Protein AF-A0A9P7EW09-F1 (afdb_monomer_lite)

Radius of gyration: 17.31 Å; chains: 1; bounding box: 44×36×55 Å

Sequence (158 aa):
MSVFEPKTILTLLKNSTAVSPLEKNTFEKNWRVSVEKRVSTWNEARSHINNSCPQFQLQWESEIVEYVQFLWEKTRRRSKKGETNKLGVNVPLLGPRFMPPSYLHIQKRSGGGAVDLTIQYLKPLNIVHPFYHPQLARCPRCGSDKDMTWEGWTSKGP

Organism: NCBI:txid1912936

Secondary structure (DSSP, 8-state):
-EE--HHHHHHHHHHSTTS-TTTHHHHHHHHHHHHHHHHHHHHHHHTTS-----HHHHHHHHHHHHHHHHHHHHHS--STT-PPPPPPTTS----SEEEPPPHHHHHHHTTTPPP-GGGGGPPPEE---TTT-GGGGS-TTT---SS-----S-TT--

Foldseek 3Di:
DAEDDLVVQQVLCLPFPLADPVCSVCSVVVLVVQLVVLLVLLCVVCVPPPDPQDSVQSSSLSSVQSLVVSVCVQQPDPDPPDHGHDGTPSNDDDDQKYDYDDPVNCCVPVVPDDDDCVSVPHDIDGDDDCVVVVVLQADPPPRDNPPDDDPGDDSNGD

pLDDT: mean 83.74, std 11.53, range [54.16, 96.75]

Structure (mmCIF, N/CA/C/O backbone):
data_AF-A0A9P7EW09-F1
#
_entry.id   AF-A0A9P7EW09-F1
#
loop_
_atom_site.group_PDB
_atom_site.id
_atom_site.type_symbol
_atom_site.label_atom_id
_atom_site.label_alt_id
_atom_site.label_comp_id
_atom_site.label_asym_id
_atom_site.label_entity_id
_atom_site.label_seq_id
_atom_site.pdbx_PDB_ins_code
_atom_site.Cartn_x
_atom_site.Cartn_y
_atom_site.Cartn_z
_atom_site.occupancy
_atom_site.B_iso_or_equiv
_atom_site.auth_seq_id
_atom_site.auth_comp_id
_atom_site.auth_asym_id
_atom_site.auth_atom_id
_atom_site.pdbx_PDB_model_num
ATOM 1 N N . MET A 1 1 ? -6.123 -13.286 -3.900 1.00 77.56 1 MET A N 1
ATOM 2 C CA . MET A 1 1 ? -4.993 -12.626 -4.592 1.00 77.56 1 MET A CA 1
ATOM 3 C C . MET A 1 1 ? -5.530 -11.360 -5.221 1.00 77.56 1 MET A C 1
ATOM 5 O O . MET A 1 1 ? -6.610 -11.422 -5.795 1.00 77.56 1 MET A O 1
ATOM 9 N N . SER A 1 2 ? -4.826 -10.241 -5.088 1.00 90.69 2 SER A N 1
ATOM 10 C CA . SER A 1 2 ? -5.309 -8.927 -5.520 1.00 90.69 2 SER A CA 1
ATOM 11 C C . SER A 1 2 ? -4.325 -8.295 -6.490 1.00 90.69 2 SER A C 1
ATOM 13 O O . SER A 1 2 ? -3.146 -8.185 -6.168 1.00 90.69 2 SER A O 1
ATOM 15 N N . VAL A 1 3 ? -4.793 -7.874 -7.663 1.00 93.00 3 VAL A N 1
ATOM 16 C CA . VAL A 1 3 ? -3.951 -7.135 -8.610 1.00 93.00 3 VAL A CA 1
ATOM 17 C C . VAL A 1 3 ? -3.697 -5.734 -8.059 1.00 93.00 3 VAL A C 1
ATOM 19 O O . VAL A 1 3 ? -4.641 -5.048 -7.665 1.00 93.00 3 VAL A O 1
ATOM 22 N N . PHE A 1 4 ? -2.431 -5.323 -8.010 1.00 93.50 4 PHE A N 1
ATOM 23 C CA . PHE A 1 4 ? -2.026 -4.017 -7.499 1.00 93.50 4 PHE A CA 1
ATOM 24 C C . PHE A 1 4 ? -1.431 -3.157 -8.610 1.00 93.50 4 PHE A C 1
ATOM 26 O O . PHE A 1 4 ? -0.311 -3.386 -9.067 1.00 93.50 4 PHE A O 1
ATOM 33 N N . GLU A 1 5 ? -2.198 -2.151 -9.022 1.00 91.50 5 GLU A N 1
ATOM 34 C CA . GLU A 1 5 ? -1.798 -1.127 -9.985 1.00 91.50 5 GLU A CA 1
ATOM 35 C C . GLU A 1 5 ? -1.531 0.190 -9.233 1.00 91.50 5 GLU A C 1
ATOM 37 O O . GLU A 1 5 ? -2.495 0.896 -8.923 1.00 91.50 5 GLU A O 1
ATOM 42 N N . PRO A 1 6 ? -0.266 0.561 -8.945 1.00 92.00 6 PRO A N 1
ATOM 43 C CA . PRO A 1 6 ? 0.043 1.675 -8.043 1.00 92.00 6 PRO A CA 1
ATOM 44 C C . PRO A 1 6 ? -0.677 2.981 -8.397 1.00 92.00 6 PRO A C 1
ATOM 46 O O . PRO A 1 6 ? -1.307 3.594 -7.540 1.00 92.00 6 PRO A O 1
ATOM 49 N N . LYS A 1 7 ? -0.684 3.364 -9.682 1.00 90.31 7 LYS A N 1
ATOM 50 C CA . LYS A 1 7 ? -1.341 4.594 -10.159 1.00 90.31 7 LYS A CA 1
ATOM 51 C C . LYS A 1 7 ? -2.853 4.571 -9.918 1.00 90.31 7 LYS A C 1
ATOM 53 O O . LYS A 1 7 ? -3.396 5.514 -9.350 1.00 90.31 7 LYS A O 1
ATOM 58 N N . THR A 1 8 ? -3.516 3.482 -10.310 1.00 91.06 8 THR A N 1
ATOM 59 C CA . THR A 1 8 ? -4.964 3.297 -10.135 1.00 91.06 8 THR A CA 1
ATOM 60 C C . THR A 1 8 ? -5.336 3.347 -8.655 1.00 91.06 8 THR A C 1
ATOM 62 O O . THR A 1 8 ? -6.263 4.060 -8.274 1.00 91.06 8 THR A O 1
ATOM 65 N N . ILE A 1 9 ? -4.591 2.631 -7.806 1.00 93.75 9 ILE A N 1
ATOM 66 C CA . ILE A 1 9 ? -4.850 2.598 -6.364 1.00 93.75 9 ILE A CA 1
ATOM 67 C C . ILE A 1 9 ? -4.617 3.968 -5.736 1.00 93.75 9 ILE A C 1
ATOM 69 O O . ILE A 1 9 ? -5.492 4.444 -5.019 1.00 93.75 9 ILE A O 1
ATOM 73 N N . LEU A 1 10 ? -3.517 4.649 -6.055 1.00 93.94 10 LEU A N 1
ATOM 74 C CA . LEU A 1 10 ? -3.236 5.989 -5.540 1.00 93.94 10 LEU A CA 1
ATOM 75 C C . LEU A 1 10 ? -4.358 6.982 -5.884 1.00 93.94 10 LEU A C 1
ATOM 77 O O . LEU A 1 10 ? -4.815 7.724 -5.012 1.00 93.94 10 LEU A O 1
ATOM 81 N N . THR A 1 11 ? -4.859 6.955 -7.125 1.00 92.38 11 THR A N 1
ATOM 82 C CA . THR A 1 11 ? -5.997 7.787 -7.547 1.00 92.38 11 THR A CA 1
ATOM 83 C C . THR A 1 11 ? -7.274 7.453 -6.773 1.00 92.38 11 THR A C 1
ATOM 85 O O . THR A 1 11 ? -7.983 8.366 -6.345 1.00 92.38 11 THR A O 1
ATOM 88 N N . LEU A 1 12 ? -7.568 6.167 -6.552 1.00 93.12 12 LEU A N 1
ATOM 89 C CA . LEU A 1 12 ? -8.723 5.750 -5.750 1.00 93.12 12 LEU A CA 1
ATOM 90 C C . LEU A 1 12 ? -8.600 6.229 -4.299 1.00 93.12 12 LEU A C 1
ATOM 92 O O . LEU A 1 12 ? -9.548 6.796 -3.762 1.00 93.12 12 LEU A O 1
ATOM 96 N N . LEU A 1 13 ? -7.428 6.068 -3.678 1.00 94.00 13 LEU A N 1
ATOM 97 C CA . LEU A 1 13 ? -7.188 6.494 -2.298 1.00 94.00 13 LEU A CA 1
ATOM 98 C C . LEU A 1 13 ? -7.326 8.006 -2.135 1.00 94.00 13 LEU A C 1
ATOM 100 O O . LEU A 1 13 ? -8.063 8.449 -1.254 1.00 94.00 13 LEU A O 1
ATOM 104 N N . LYS A 1 14 ? -6.689 8.793 -3.010 1.00 92.75 14 LYS A N 1
ATOM 105 C CA . LYS A 1 14 ? -6.775 10.262 -2.997 1.00 92.75 14 LYS A CA 1
ATOM 106 C C . LYS A 1 14 ? -8.217 10.758 -3.081 1.00 92.75 14 LYS A C 1
ATOM 108 O O . LYS A 1 14 ? -8.568 11.758 -2.458 1.00 92.75 14 LYS A O 1
ATOM 113 N N . ASN A 1 15 ? -9.054 10.070 -3.853 1.00 90.94 15 ASN A N 1
ATOM 114 C CA . ASN A 1 15 ? -10.454 10.440 -4.049 1.00 90.94 15 ASN A CA 1
ATOM 115 C C . ASN A 1 15 ? -11.413 9.796 -3.040 1.00 90.94 15 ASN A C 1
ATOM 117 O O . ASN A 1 15 ? -12.589 10.159 -3.006 1.00 90.94 15 ASN A O 1
ATOM 121 N N . SER A 1 16 ? -10.928 8.881 -2.204 1.00 90.12 16 SER A N 1
ATOM 122 C CA . SER A 1 16 ? -11.729 8.217 -1.181 1.00 90.12 16 SER A CA 1
ATOM 123 C C . SER A 1 16 ? -12.102 9.153 -0.027 1.00 90.12 16 SER A C 1
ATOM 125 O O . SER A 1 16 ? -11.518 10.220 0.165 1.00 90.12 16 SER A O 1
ATOM 127 N N . THR A 1 17 ? -13.045 8.711 0.806 1.00 85.88 17 THR A N 1
ATOM 128 C CA . THR A 1 17 ? -13.418 9.406 2.048 1.00 85.88 17 THR A CA 1
ATOM 129 C C . THR A 1 17 ? -12.352 9.305 3.142 1.00 85.88 17 THR A C 1
ATOM 131 O O . THR A 1 17 ? -12.460 9.983 4.160 1.00 85.88 17 THR A O 1
ATOM 134 N N . ALA A 1 18 ? -11.322 8.472 2.959 1.00 86.38 18 ALA A N 1
ATOM 135 C CA . ALA A 1 18 ? -10.253 8.306 3.936 1.00 86.38 18 ALA A CA 1
ATOM 136 C C . ALA A 1 18 ? -9.204 9.430 3.879 1.00 86.38 18 ALA A C 1
ATOM 138 O O . ALA A 1 18 ? -8.442 9.579 4.836 1.00 86.38 18 ALA A O 1
ATOM 139 N N . VAL A 1 19 ? -9.164 10.220 2.801 1.00 87.19 19 VAL A N 1
ATOM 140 C CA . VAL A 1 19 ? -8.265 11.374 2.643 1.00 87.19 19 VAL A CA 1
ATOM 141 C C . VAL A 1 19 ? -9.087 12.657 2.732 1.00 87.19 19 VAL A C 1
ATOM 143 O O . VAL A 1 19 ? -10.040 12.848 1.972 1.00 87.19 19 VAL A O 1
ATOM 146 N N . SER A 1 20 ? -8.736 13.541 3.668 1.00 86.44 20 SER A N 1
ATOM 147 C CA . SER A 1 20 ? -9.462 14.803 3.834 1.00 86.44 20 SER A CA 1
ATOM 148 C C . SER A 1 20 ? -9.210 15.749 2.649 1.00 86.44 20 SER A C 1
ATOM 150 O O . SER A 1 20 ? -8.140 15.690 2.040 1.00 86.44 20 SER A O 1
ATOM 152 N N . PRO A 1 21 ? -10.145 16.659 2.310 1.00 85.75 21 PRO A N 1
ATOM 153 C CA . PRO A 1 21 ? -9.962 17.599 1.199 1.00 85.75 21 PRO A CA 1
ATOM 154 C C . PRO A 1 21 ? -8.673 18.429 1.287 1.00 85.75 21 PRO A C 1
ATOM 156 O O . PRO A 1 21 ? -8.045 18.681 0.263 1.00 85.75 21 PRO A O 1
ATOM 159 N N . LEU A 1 22 ? -8.255 18.798 2.503 1.00 86.06 22 LEU A N 1
ATOM 160 C CA . LEU A 1 22 ? -7.029 19.560 2.757 1.00 86.06 22 LEU A CA 1
ATOM 161 C C . LEU A 1 22 ? -5.761 18.742 2.461 1.00 86.06 22 LEU A C 1
ATOM 163 O O . LEU A 1 22 ? -4.774 19.284 1.969 1.00 86.06 22 LEU A O 1
ATOM 167 N N . GLU A 1 23 ? -5.794 17.433 2.714 1.00 88.19 23 GLU A N 1
ATOM 168 C CA . GLU A 1 23 ? -4.661 16.530 2.483 1.00 88.19 23 GLU A CA 1
ATOM 169 C C . GLU A 1 23 ? -4.518 16.125 1.012 1.00 88.19 23 GLU A C 1
ATOM 171 O O . GLU A 1 23 ? -3.420 15.771 0.588 1.00 88.19 23 GLU A O 1
ATOM 176 N N . LYS A 1 24 ? -5.581 16.192 0.196 1.00 87.88 24 LYS A N 1
ATOM 177 C CA . LYS A 1 24 ? -5.552 15.717 -1.205 1.00 87.88 24 LYS A CA 1
ATOM 178 C C . LYS A 1 24 ? -4.443 16.354 -2.043 1.00 87.88 24 LYS A C 1
ATOM 180 O O . LYS A 1 24 ? -3.882 15.683 -2.909 1.00 87.88 24 LYS A O 1
ATOM 185 N N . ASN A 1 25 ? -4.118 17.618 -1.779 1.00 85.69 25 ASN A N 1
ATOM 186 C CA . ASN A 1 25 ? -3.108 18.368 -2.529 1.00 85.69 25 ASN A CA 1
ATOM 187 C C . ASN A 1 25 ? -1.676 17.911 -2.221 1.00 85.69 25 ASN A C 1
ATOM 189 O O . ASN A 1 25 ? -0.802 18.011 -3.078 1.00 85.69 25 ASN A O 1
ATOM 193 N N . THR A 1 26 ? -1.430 17.398 -1.015 1.00 92.56 26 THR A N 1
ATOM 194 C CA . THR A 1 26 ? -0.106 16.933 -0.575 1.00 92.56 26 THR A CA 1
ATOM 195 C C . THR A 1 26 ? 0.001 15.412 -0.528 1.00 92.56 26 THR A C 1
ATOM 197 O O . THR A 1 26 ? 1.111 14.891 -0.468 1.00 92.56 26 THR A O 1
ATOM 200 N N . PHE A 1 27 ? -1.121 14.693 -0.621 1.00 93.00 27 PHE A N 1
ATOM 201 C CA . PHE A 1 27 ? -1.196 13.240 -0.482 1.00 93.00 27 PHE A CA 1
ATOM 202 C C . PHE A 1 27 ? -0.260 12.498 -1.439 1.00 93.00 27 PHE A C 1
ATOM 204 O O . PHE A 1 27 ? 0.584 11.732 -0.989 1.00 93.00 27 PHE A O 1
ATOM 211 N N . GLU A 1 28 ? -0.344 12.765 -2.745 1.00 93.56 28 GLU A N 1
ATOM 212 C CA . GLU A 1 28 ? 0.510 12.095 -3.740 1.00 93.56 28 GLU A CA 1
ATOM 213 C C . GLU A 1 28 ? 1.993 12.428 -3.553 1.00 93.56 28 GLU A C 1
ATOM 215 O O . GLU A 1 28 ? 2.852 11.572 -3.759 1.00 93.56 28 GLU A O 1
ATOM 220 N N . LYS A 1 29 ? 2.300 13.664 -3.141 1.00 94.25 29 LYS A N 1
ATOM 221 C CA . LYS A 1 29 ? 3.674 14.090 -2.867 1.00 94.25 29 LYS A CA 1
ATOM 222 C C . LYS A 1 29 ? 4.236 13.335 -1.665 1.00 94.25 29 LYS A C 1
ATOM 224 O O . LYS A 1 29 ? 5.326 12.785 -1.759 1.00 94.25 29 LYS A O 1
ATOM 229 N N . ASN A 1 30 ? 3.487 13.284 -0.566 1.00 95.12 30 ASN A N 1
ATOM 230 C CA . ASN A 1 30 ? 3.895 12.580 0.647 1.00 95.12 30 ASN A CA 1
ATOM 231 C C . ASN A 1 30 ? 4.045 11.081 0.386 1.00 95.12 30 ASN A C 1
ATOM 233 O O . ASN A 1 30 ? 5.048 10.496 0.775 1.00 95.12 30 ASN A O 1
ATOM 237 N N . TRP A 1 31 ? 3.095 10.492 -0.344 1.00 96.25 31 TRP A N 1
ATOM 238 C CA . TRP A 1 31 ? 3.155 9.100 -0.771 1.00 96.25 31 TRP A CA 1
ATOM 239 C C . TRP A 1 31 ? 4.435 8.807 -1.556 1.00 96.25 31 TRP A C 1
ATOM 241 O O . TRP A 1 31 ? 5.181 7.893 -1.211 1.00 96.25 31 TRP A O 1
ATOM 251 N N . ARG A 1 32 ? 4.732 9.618 -2.581 1.00 95.44 32 ARG A N 1
ATOM 252 C CA . ARG A 1 32 ? 5.946 9.460 -3.390 1.00 95.44 32 ARG A CA 1
ATOM 253 C C . ARG A 1 32 ? 7.207 9.559 -2.534 1.00 95.44 32 ARG A C 1
ATOM 255 O O . ARG A 1 32 ? 8.068 8.698 -2.652 1.00 95.44 32 ARG A O 1
ATOM 262 N N . VAL A 1 33 ? 7.285 10.549 -1.643 1.00 96.69 33 VAL A N 1
ATOM 263 C CA . VAL A 1 33 ? 8.425 10.718 -0.726 1.00 96.69 33 VAL A CA 1
ATOM 264 C C . VAL A 1 33 ? 8.597 9.495 0.181 1.00 96.69 33 VAL A C 1
ATOM 266 O O . VAL A 1 33 ? 9.720 9.025 0.357 1.00 96.69 33 VAL A O 1
ATOM 269 N N . SER A 1 34 ? 7.510 8.946 0.733 1.00 95.31 34 SER A N 1
ATOM 270 C CA . SER A 1 34 ? 7.561 7.725 1.549 1.00 95.31 34 SER A CA 1
ATOM 271 C C . SER A 1 34 ? 8.084 6.526 0.758 1.00 95.31 34 SER A C 1
ATOM 273 O O . SER A 1 34 ? 8.934 5.782 1.253 1.00 95.31 34 SER A O 1
ATOM 275 N N . VAL A 1 35 ? 7.593 6.342 -0.471 1.00 95.69 35 VAL A N 1
ATOM 276 C CA . VAL A 1 35 ? 8.005 5.244 -1.351 1.00 95.69 35 VAL A CA 1
ATOM 277 C C . VAL A 1 35 ? 9.472 5.391 -1.754 1.00 95.69 35 VAL A C 1
ATOM 279 O O . VAL A 1 35 ? 10.240 4.450 -1.574 1.00 95.69 35 VAL A O 1
ATOM 282 N N . GLU A 1 36 ? 9.892 6.568 -2.219 1.00 95.19 36 GLU A N 1
ATOM 283 C CA . GLU A 1 36 ? 11.282 6.849 -2.605 1.00 95.19 36 GLU A CA 1
ATOM 284 C C . GLU A 1 36 ? 12.245 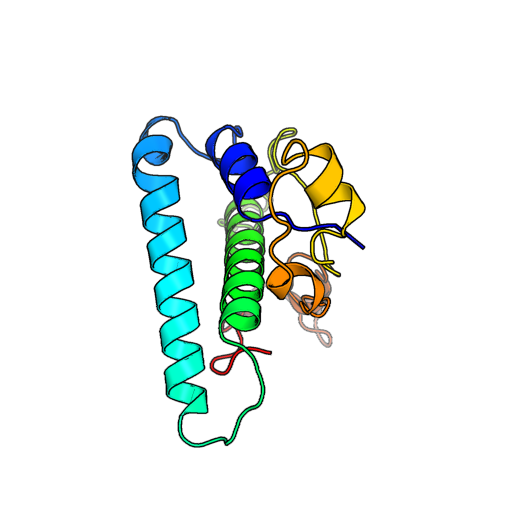6.624 -1.438 1.00 95.19 36 GLU A C 1
ATOM 286 O O . GLU A 1 36 ? 13.259 5.945 -1.598 1.00 95.19 36 GLU A O 1
ATOM 291 N N . LYS A 1 37 ? 11.895 7.110 -0.240 1.00 94.75 37 LYS A N 1
ATOM 292 C CA . LYS A 1 37 ? 12.686 6.889 0.976 1.00 94.75 37 LYS A CA 1
ATOM 293 C C . LYS A 1 37 ? 12.819 5.404 1.314 1.00 94.75 37 LYS A C 1
ATOM 295 O O . LYS A 1 37 ? 13.875 4.957 1.762 1.00 94.75 37 LYS A O 1
ATOM 300 N N . ARG A 1 38 ? 11.750 4.624 1.145 1.00 94.25 38 ARG A N 1
ATOM 301 C CA . ARG A 1 38 ? 11.774 3.180 1.417 1.00 94.25 38 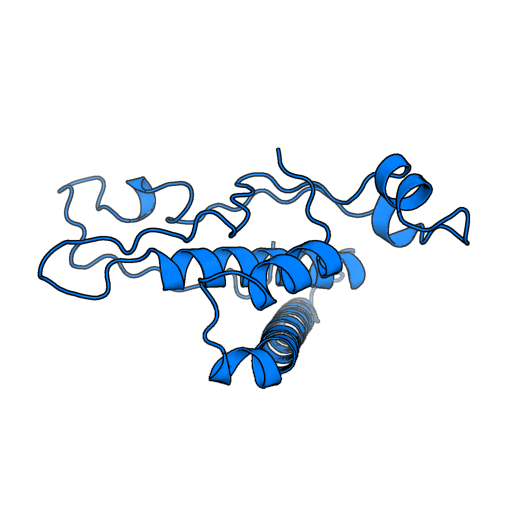ARG A CA 1
ATOM 302 C C . ARG A 1 38 ? 12.674 2.454 0.425 1.00 94.25 38 ARG A C 1
ATOM 304 O O . ARG A 1 38 ? 13.521 1.668 0.841 1.00 94.25 38 ARG A O 1
ATOM 311 N N . VAL A 1 39 ? 12.546 2.783 -0.855 1.00 92.81 39 VAL A N 1
ATOM 312 C CA . VAL A 1 39 ? 13.384 2.235 -1.922 1.00 92.81 39 VAL A CA 1
ATOM 313 C C . VAL A 1 39 ? 14.857 2.580 -1.704 1.00 92.81 39 VAL A C 1
ATOM 315 O O . VAL A 1 39 ? 15.698 1.689 -1.800 1.00 92.81 39 VAL A O 1
ATOM 318 N N . SER A 1 40 ? 15.184 3.830 -1.356 1.00 91.56 40 SER A N 1
ATOM 319 C CA . SER A 1 40 ? 16.570 4.231 -1.078 1.00 91.56 40 SER A CA 1
ATOM 320 C C . SER A 1 40 ? 17.142 3.472 0.119 1.00 91.56 40 SER A C 1
ATOM 322 O O . SER A 1 40 ? 18.216 2.890 0.011 1.00 91.56 40 SER A O 1
ATOM 324 N N . THR A 1 41 ? 16.379 3.371 1.212 1.00 91.19 41 THR A N 1
ATOM 325 C CA . THR A 1 41 ? 16.780 2.628 2.418 1.00 91.19 41 THR A CA 1
ATOM 326 C C . THR A 1 41 ? 17.054 1.155 2.100 1.00 91.19 41 THR A C 1
ATOM 328 O O . THR A 1 41 ? 18.055 0.592 2.541 1.00 91.19 41 THR A O 1
ATOM 331 N N . TRP A 1 42 ? 16.186 0.512 1.313 1.00 91.62 42 TRP A N 1
ATOM 332 C CA . TRP A 1 42 ? 16.366 -0.887 0.922 1.00 91.62 42 TRP A CA 1
ATOM 333 C C . TRP A 1 42 ? 17.560 -1.085 -0.010 1.00 91.62 42 TRP A C 1
ATOM 335 O O . TRP A 1 42 ? 18.282 -2.069 0.141 1.00 91.62 42 TRP A O 1
ATOM 345 N N . ASN A 1 43 ? 17.801 -0.152 -0.930 1.00 88.38 43 ASN A N 1
ATOM 346 C CA . ASN A 1 43 ? 18.975 -0.179 -1.798 1.00 88.38 43 ASN A CA 1
ATOM 347 C C . ASN A 1 43 ? 20.274 -0.021 -1.006 1.00 88.38 43 ASN A C 1
ATOM 349 O O . ASN A 1 43 ? 21.191 -0.822 -1.173 1.00 88.38 43 ASN A O 1
ATOM 353 N N . GLU A 1 44 ? 20.341 0.956 -0.102 1.00 87.69 44 GLU A N 1
ATOM 354 C CA . GLU A 1 44 ? 21.497 1.174 0.773 1.00 87.69 44 GLU A CA 1
ATOM 355 C C . GLU A 1 44 ? 21.787 -0.069 1.621 1.00 87.69 44 GLU A C 1
ATOM 357 O O . GLU A 1 44 ? 22.916 -0.562 1.642 1.00 87.69 44 GLU A O 1
ATOM 362 N N . ALA A 1 45 ? 20.755 -0.652 2.235 1.00 85.56 45 ALA A N 1
ATOM 363 C CA . ALA A 1 45 ? 20.883 -1.863 3.043 1.00 85.56 45 ALA A CA 1
ATOM 364 C C . ALA A 1 45 ? 21.314 -3.106 2.237 1.00 85.56 45 ALA A C 1
ATOM 366 O O . ALA A 1 45 ? 21.804 -4.081 2.815 1.00 85.56 45 ALA A O 1
ATOM 367 N N . ARG A 1 46 ? 21.124 -3.089 0.911 1.00 81.69 46 ARG A N 1
ATOM 368 C CA . ARG A 1 46 ? 21.510 -4.160 -0.021 1.00 81.69 46 ARG A CA 1
ATOM 369 C C . ARG A 1 46 ? 22.806 -3.875 -0.775 1.00 81.69 46 ARG A C 1
ATOM 371 O O . ARG A 1 46 ? 23.250 -4.764 -1.487 1.00 81.69 46 ARG A O 1
ATOM 378 N N . SER A 1 47 ? 23.430 -2.713 -0.597 1.00 78.19 47 SER A N 1
ATOM 379 C CA . SER A 1 47 ? 24.626 -2.285 -1.345 1.00 78.19 47 SER A CA 1
ATOM 380 C C . SER A 1 47 ? 25.799 -3.276 -1.294 1.00 78.19 47 SER A C 1
ATOM 382 O O . SER A 1 47 ? 26.567 -3.374 -2.245 1.00 78.19 47 SER A O 1
ATOM 384 N N . HIS A 1 48 ? 25.915 -4.047 -0.209 1.00 72.25 48 HIS A N 1
ATOM 385 C CA . HIS A 1 48 ? 26.957 -5.064 -0.020 1.00 72.25 48 HIS A CA 1
ATOM 386 C C . HIS A 1 48 ? 26.572 -6.464 -0.516 1.00 72.25 48 HIS A C 1
ATOM 388 O O . HIS A 1 48 ? 27.410 -7.362 -0.559 1.00 72.25 48 HIS A O 1
ATOM 394 N N . ILE A 1 49 ? 25.301 -6.676 -0.850 1.00 68.38 49 ILE A N 1
ATOM 395 C CA . ILE A 1 49 ? 24.793 -7.946 -1.355 1.00 68.38 49 ILE A CA 1
ATOM 396 C C . ILE A 1 49 ? 24.768 -7.816 -2.872 1.00 68.38 49 ILE A C 1
ATOM 398 O O . ILE A 1 49 ? 24.173 -6.883 -3.403 1.00 68.38 49 ILE A O 1
ATOM 402 N N . ASN A 1 50 ? 25.385 -8.761 -3.579 1.00 59.59 50 ASN A N 1
ATOM 403 C CA . ASN A 1 50 ? 25.296 -8.852 -5.035 1.00 59.59 50 ASN A CA 1
ATOM 404 C C . ASN A 1 50 ? 23.870 -9.305 -5.406 1.00 59.59 50 ASN A C 1
ATOM 406 O O . ASN A 1 50 ? 23.613 -10.482 -5.652 1.00 59.59 50 ASN A O 1
ATOM 410 N N . ASN A 1 51 ? 22.901 -8.402 -5.248 1.00 58.91 51 ASN A N 1
ATOM 411 C CA . ASN A 1 51 ? 21.496 -8.749 -5.131 1.00 58.91 51 ASN A CA 1
ATOM 412 C C . ASN A 1 51 ? 20.797 -8.547 -6.474 1.00 58.91 51 ASN A C 1
ATOM 414 O O . ASN A 1 51 ? 20.740 -7.445 -7.009 1.00 58.91 51 ASN A O 1
ATOM 418 N N . SER A 1 52 ? 20.215 -9.622 -6.997 1.00 60.84 52 SER A N 1
ATOM 419 C CA . SER A 1 52 ? 19.529 -9.673 -8.291 1.00 60.84 52 SER A CA 1
ATOM 420 C C . SER A 1 52 ? 18.122 -9.061 -8.277 1.00 60.84 52 SER A C 1
ATOM 422 O O . SER A 1 52 ? 17.340 -9.337 -9.185 1.00 60.84 52 SER A O 1
ATOM 424 N N . CYS A 1 53 ? 17.737 -8.327 -7.224 1.00 69.88 53 CYS A N 1
ATOM 425 C CA . CYS A 1 53 ? 16.399 -7.745 -7.127 1.00 69.88 53 CYS A CA 1
ATOM 426 C C . CYS A 1 53 ? 16.341 -6.469 -7.975 1.00 69.88 53 CYS A C 1
ATOM 428 O O . CYS A 1 53 ? 17.044 -5.509 -7.656 1.00 69.88 53 CYS A O 1
ATOM 430 N N . PRO A 1 54 ? 15.537 -6.427 -9.049 1.00 82.25 54 PRO A N 1
ATOM 431 C CA . PRO A 1 54 ? 15.508 -5.257 -9.908 1.00 82.25 54 PRO A CA 1
ATOM 432 C C . PRO A 1 54 ? 14.873 -4.051 -9.207 1.0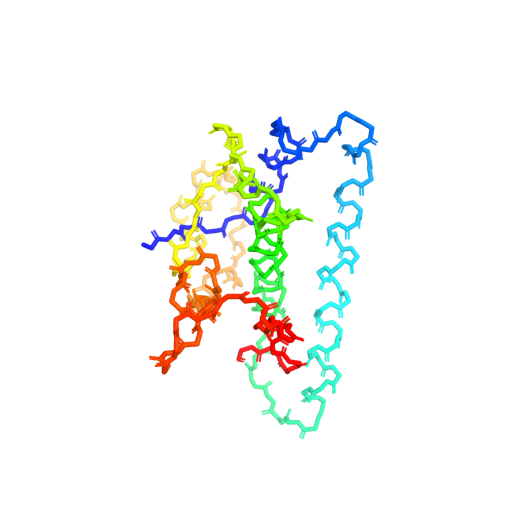0 82.25 54 PRO A C 1
ATOM 434 O O . PRO A 1 54 ? 13.898 -4.193 -8.471 1.00 82.25 54 PRO A O 1
ATOM 437 N N . GLN A 1 55 ? 15.358 -2.847 -9.513 1.00 85.50 55 GLN A N 1
ATOM 438 C CA . GLN A 1 55 ? 14.855 -1.586 -8.948 1.00 85.50 55 GLN A CA 1
ATOM 439 C C . GLN A 1 55 ? 13.326 -1.434 -9.053 1.00 85.50 55 GLN A C 1
ATOM 441 O O . GLN A 1 55 ? 12.671 -0.939 -8.137 1.00 85.50 55 GLN A O 1
ATOM 446 N N . PHE A 1 56 ? 12.741 -1.887 -10.165 1.00 87.06 56 PHE A N 1
ATOM 447 C CA . PHE A 1 56 ? 11.298 -1.825 -10.397 1.00 87.06 56 PHE A CA 1
ATOM 448 C C . PHE A 1 56 ? 10.493 -2.729 -9.446 1.00 87.06 56 PHE A C 1
ATOM 450 O O . PHE A 1 56 ? 9.368 -2.377 -9.091 1.00 87.06 56 PHE A O 1
ATOM 457 N N . GLN A 1 57 ? 11.068 -3.848 -8.988 1.00 90.62 57 GLN A N 1
ATOM 458 C CA . GLN A 1 57 ? 10.453 -4.714 -7.979 1.00 90.62 57 GLN A CA 1
ATOM 459 C C . GLN A 1 57 ? 10.399 -3.990 -6.633 1.00 90.62 57 GLN A C 1
ATOM 461 O O . GLN A 1 57 ? 9.323 -3.882 -6.051 1.00 90.62 57 GLN A O 1
ATOM 466 N N . LEU A 1 58 ? 11.520 -3.411 -6.188 1.00 91.50 58 LEU A N 1
ATOM 467 C CA . LEU A 1 58 ? 11.585 -2.676 -4.918 1.00 91.50 58 LEU A CA 1
ATOM 468 C C . LEU A 1 58 ? 10.626 -1.481 -4.895 1.00 91.50 58 LEU A C 1
ATOM 470 O O . LEU A 1 58 ? 9.986 -1.222 -3.873 1.00 91.50 58 LEU A O 1
ATOM 474 N N . GLN A 1 59 ? 10.491 -0.778 -6.024 1.00 93.19 59 GLN A N 1
ATOM 475 C CA . GLN A 1 59 ? 9.502 0.287 -6.181 1.00 93.19 59 GLN A CA 1
ATOM 476 C C . GLN A 1 59 ? 8.081 -0.256 -6.005 1.00 93.19 59 GLN A C 1
ATOM 478 O O . GLN A 1 59 ? 7.337 0.248 -5.168 1.00 93.19 59 GLN A O 1
ATOM 483 N N . TRP A 1 60 ? 7.699 -1.293 -6.758 1.00 93.94 60 TRP A N 1
ATOM 484 C CA . TRP A 1 60 ? 6.346 -1.856 -6.702 1.00 93.94 60 TRP A CA 1
ATOM 485 C C . TRP A 1 60 ? 5.992 -2.404 -5.312 1.00 93.94 60 TRP A C 1
ATOM 487 O O . TRP A 1 60 ? 4.891 -2.176 -4.811 1.00 93.94 60 TRP A O 1
ATOM 497 N N . GLU A 1 61 ? 6.936 -3.063 -4.646 1.00 94.88 61 GLU A N 1
ATOM 498 C CA . GLU A 1 61 ? 6.766 -3.548 -3.275 1.00 94.88 61 GLU A CA 1
ATOM 499 C C . GLU A 1 61 ? 6.624 -2.395 -2.275 1.00 94.88 61 GLU A C 1
ATOM 501 O O . GLU A 1 61 ? 5.780 -2.453 -1.380 1.00 94.88 61 GLU A O 1
ATOM 506 N N . SER A 1 62 ? 7.395 -1.319 -2.443 1.00 95.12 62 SER A N 1
ATOM 507 C CA . SER A 1 62 ? 7.315 -0.139 -1.577 1.00 95.12 62 SER A CA 1
ATOM 508 C C . SER A 1 62 ? 5.970 0.581 -1.683 1.00 95.12 62 SER A C 1
ATOM 510 O O . SER A 1 62 ? 5.478 1.076 -0.667 1.00 95.12 62 SER A O 1
ATOM 512 N N . GLU A 1 63 ? 5.359 0.597 -2.871 1.00 96.75 63 GLU A N 1
ATOM 513 C CA . GLU A 1 63 ? 3.998 1.103 -3.105 1.00 96.75 63 GLU A CA 1
ATOM 514 C C . GLU A 1 63 ? 2.946 0.262 -2.358 1.00 96.75 63 GLU A C 1
ATOM 516 O O . GLU A 1 63 ? 2.022 0.804 -1.749 1.00 96.75 63 GLU A O 1
ATOM 521 N N . ILE A 1 64 ? 3.097 -1.069 -2.353 1.00 96.56 64 ILE A N 1
ATOM 522 C CA . ILE A 1 64 ? 2.217 -1.971 -1.592 1.00 96.56 64 ILE A CA 1
ATOM 523 C C . ILE A 1 64 ? 2.381 -1.740 -0.092 1.00 96.56 64 ILE A C 1
ATOM 525 O O . ILE A 1 64 ? 1.388 -1.674 0.632 1.00 96.56 64 ILE A O 1
ATOM 529 N N . VAL A 1 65 ? 3.619 -1.610 0.385 1.00 95.75 65 VAL A N 1
ATOM 530 C CA . VAL A 1 65 ? 3.888 -1.328 1.799 1.00 95.75 65 VAL A CA 1
ATOM 531 C C . VAL A 1 65 ? 3.228 -0.015 2.221 1.00 95.75 65 VAL A C 1
ATOM 533 O O . VAL A 1 65 ? 2.574 0.022 3.262 1.00 95.75 65 VAL A O 1
ATOM 536 N N . GLU A 1 66 ? 3.329 1.035 1.402 1.00 96.19 66 GLU A N 1
ATOM 537 C CA . GLU A 1 66 ? 2.678 2.319 1.684 1.00 96.19 66 GLU A CA 1
ATOM 538 C C . GLU A 1 66 ? 1.151 2.192 1.727 1.00 96.19 66 GLU A C 1
ATOM 540 O O . GLU A 1 66 ? 0.498 2.727 2.622 1.00 96.19 66 GLU A O 1
ATOM 545 N N . TYR A 1 67 ? 0.576 1.398 0.825 1.00 96.69 67 TYR A N 1
ATOM 546 C CA . TYR A 1 67 ? -0.848 1.085 0.837 1.00 96.69 67 TYR A CA 1
ATOM 547 C C . TYR A 1 67 ? -1.296 0.368 2.111 1.00 96.69 67 TYR A C 1
ATOM 549 O O . TYR A 1 67 ? -2.279 0.774 2.734 1.00 96.69 67 TYR A O 1
ATOM 557 N N . VAL A 1 68 ? -0.580 -0.672 2.537 1.00 95.44 68 VAL A N 1
ATOM 558 C CA . VAL A 1 68 ? -0.940 -1.410 3.756 1.00 95.44 68 VAL A CA 1
ATOM 559 C C . VAL A 1 68 ? -0.760 -0.535 4.995 1.00 95.44 68 VAL A C 1
ATOM 561 O O . VAL A 1 68 ? -1.603 -0.571 5.893 1.00 95.44 68 VAL A O 1
ATOM 564 N N . GLN A 1 69 ? 0.288 0.292 5.025 1.00 93.50 69 GLN A N 1
ATOM 565 C CA . GLN A 1 69 ? 0.501 1.284 6.075 1.00 93.50 69 GLN A CA 1
ATOM 566 C C . GLN A 1 69 ? -0.672 2.269 6.146 1.00 93.50 69 GLN A C 1
ATOM 568 O O . GLN A 1 69 ? -1.228 2.481 7.224 1.00 93.50 69 GLN A O 1
ATOM 573 N N . PHE A 1 70 ? -1.107 2.805 5.002 1.00 93.56 70 PHE A N 1
ATOM 574 C CA . PHE A 1 70 ? -2.261 3.697 4.920 1.00 93.56 70 PHE A CA 1
ATOM 575 C C . PHE A 1 70 ? -3.527 3.044 5.488 1.00 93.56 70 PHE A C 1
ATOM 577 O O . PHE A 1 70 ? -4.212 3.639 6.323 1.00 93.56 70 PHE A O 1
ATOM 584 N N . LEU A 1 71 ? -3.834 1.808 5.076 1.00 93.19 71 LEU A N 1
ATOM 585 C CA . LEU A 1 71 ? -4.993 1.079 5.594 1.00 93.19 71 LEU A CA 1
ATOM 586 C C . LEU A 1 71 ? -4.906 0.904 7.108 1.00 93.19 71 LEU A C 1
ATOM 588 O O . LEU A 1 71 ? -5.854 1.218 7.829 1.00 93.19 71 LEU A O 1
ATOM 592 N N . TRP A 1 72 ? -3.751 0.454 7.592 1.00 90.12 72 TRP A N 1
ATOM 593 C CA . TRP A 1 72 ? -3.521 0.219 9.006 1.00 90.12 72 TRP A CA 1
ATOM 594 C C . TRP A 1 72 ? -3.680 1.483 9.843 1.00 90.12 72 TRP A C 1
ATOM 596 O O . TRP A 1 72 ? -4.351 1.459 10.870 1.00 90.12 72 TRP A O 1
ATOM 606 N N . GLU A 1 73 ? -3.130 2.611 9.407 1.00 88.50 73 GLU A N 1
ATOM 607 C CA . GLU A 1 73 ? -3.252 3.879 10.127 1.00 88.50 73 GLU A CA 1
ATOM 608 C C . GLU A 1 73 ? -4.685 4.399 10.202 1.00 88.50 73 GLU A C 1
ATOM 610 O O . GLU A 1 73 ? -5.032 5.112 11.157 1.00 88.50 73 GLU A O 1
ATOM 615 N N . LYS A 1 74 ? -5.502 4.056 9.199 1.00 87.69 74 LYS A N 1
ATOM 616 C CA . LYS A 1 74 ? -6.915 4.419 9.133 1.00 87.69 74 LYS A CA 1
ATOM 617 C C . LYS A 1 74 ? -7.796 3.479 9.941 1.00 87.69 74 LYS A C 1
ATOM 619 O O . LYS A 1 74 ? -8.812 3.959 10.425 1.00 87.69 74 LYS A O 1
ATOM 624 N N . THR A 1 75 ? -7.424 2.213 10.144 1.00 86.69 75 THR A N 1
ATOM 625 C CA . THR A 1 75 ? -8.258 1.226 10.862 1.00 86.69 75 THR A CA 1
ATOM 626 C C . THR A 1 75 ? -7.770 0.871 12.268 1.00 86.69 75 THR A C 1
ATOM 628 O O . THR A 1 75 ? -8.550 0.363 13.078 1.00 86.69 75 THR A O 1
ATOM 631 N N . ARG A 1 76 ? -6.495 1.115 12.598 1.00 79.81 76 ARG A N 1
ATOM 632 C CA . ARG A 1 76 ? -5.932 0.804 13.920 1.00 79.81 76 ARG A CA 1
ATOM 633 C C . ARG A 1 76 ? -6.623 1.630 15.004 1.00 79.81 76 ARG A C 1
ATOM 635 O O . ARG A 1 76 ? -6.852 2.830 14.849 1.00 79.81 76 ARG A O 1
ATOM 642 N N . ARG A 1 77 ? -6.893 0.996 16.150 1.00 71.06 77 ARG A N 1
ATOM 643 C CA . ARG A 1 77 ? -7.390 1.678 17.353 1.00 71.06 77 ARG A CA 1
ATOM 644 C C . ARG A 1 77 ? -6.387 2.743 17.800 1.00 71.06 77 ARG A C 1
ATOM 646 O O . ARG A 1 77 ? -5.240 2.425 18.098 1.00 71.06 77 ARG A O 1
ATOM 653 N N . ARG A 1 78 ? -6.823 4.004 17.864 1.00 63.66 78 ARG A N 1
ATOM 654 C CA . ARG A 1 78 ? -6.011 5.123 18.384 1.00 63.66 78 ARG A CA 1
ATOM 655 C C . ARG A 1 78 ? -6.303 5.462 19.853 1.00 63.66 78 ARG A C 1
ATOM 657 O O . ARG A 1 78 ? -5.573 6.253 20.432 1.00 63.66 78 ARG A O 1
ATOM 664 N N . SER A 1 79 ? -7.341 4.883 20.468 1.00 55.50 79 SER A N 1
ATOM 665 C CA . SER A 1 79 ? -7.793 5.241 21.825 1.00 55.50 79 SER A CA 1
ATOM 666 C C . SER A 1 79 ? -8.117 4.026 22.701 1.00 55.50 79 SER A C 1
ATOM 668 O O . SER A 1 79 ? -8.612 3.009 22.214 1.00 55.50 79 SER A O 1
ATOM 670 N N . LYS A 1 80 ? -7.911 4.181 24.022 1.00 54.97 80 LYS A N 1
ATOM 671 C CA . LYS A 1 80 ? -8.235 3.204 25.083 1.00 54.97 80 LYS A CA 1
ATOM 672 C C . LYS A 1 80 ? -9.729 2.826 25.154 1.00 54.97 80 LYS A C 1
ATOM 674 O O . LYS A 1 80 ? -10.047 1.821 25.777 1.00 54.97 80 LYS A O 1
ATOM 679 N N . LYS A 1 81 ? -10.638 3.600 24.537 1.00 54.16 81 LYS A N 1
ATOM 680 C CA . LYS A 1 81 ? -12.106 3.399 24.603 1.00 54.16 81 LYS A CA 1
ATOM 681 C C . LYS A 1 81 ? -12.738 2.609 23.439 1.00 54.16 81 LYS A C 1
ATOM 683 O O . LYS A 1 81 ? -13.954 2.514 23.369 1.00 54.16 81 LYS A O 1
ATOM 688 N N . GLY A 1 82 ? -11.939 1.949 22.598 1.00 54.47 82 GLY A N 1
ATOM 689 C CA . GLY A 1 82 ? -12.363 0.650 22.054 1.00 54.47 82 GLY A CA 1
ATOM 690 C C . GLY A 1 82 ? -13.078 0.576 20.700 1.00 54.47 82 GLY A C 1
ATOM 691 O O . GLY A 1 82 ? -13.441 -0.538 20.327 1.00 54.47 82 GLY A O 1
ATOM 692 N N . GLU A 1 83 ? -13.201 1.641 19.904 1.00 55.44 83 GLU A N 1
ATOM 693 C CA . GLU A 1 83 ? -13.672 1.497 18.514 1.00 55.44 83 GLU A CA 1
ATOM 694 C C . GLU A 1 83 ? -12.530 1.557 17.492 1.00 55.44 83 GLU A C 1
ATOM 696 O O . GLU A 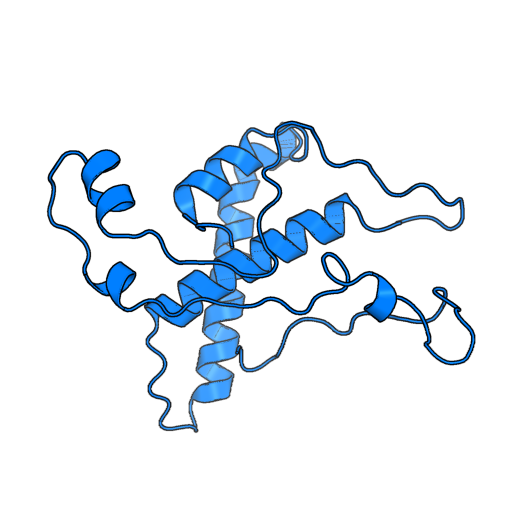1 83 ? -11.703 2.469 17.474 1.00 55.44 83 GLU A O 1
ATOM 701 N N . THR A 1 84 ? -12.455 0.522 16.651 1.00 62.72 84 THR A N 1
ATOM 702 C CA . THR A 1 84 ? -11.672 0.538 15.412 1.00 62.72 84 THR A CA 1
ATOM 703 C C . THR A 1 84 ? -12.372 1.449 14.419 1.00 62.72 84 THR A C 1
ATOM 705 O O . THR A 1 84 ? -13.560 1.265 14.147 1.00 62.72 84 THR A O 1
ATOM 708 N N . ASN A 1 85 ? -11.637 2.394 13.844 1.00 72.38 85 ASN A N 1
ATOM 709 C CA . ASN A 1 85 ? -12.158 3.234 12.776 1.00 72.38 85 ASN A CA 1
ATOM 710 C C . ASN A 1 85 ? -12.571 2.360 11.582 1.00 72.38 85 ASN A C 1
ATOM 712 O O . ASN A 1 85 ? -11.815 1.491 11.137 1.00 72.38 85 ASN A O 1
ATOM 716 N N . LYS A 1 86 ? -13.780 2.591 11.066 1.00 80.38 86 LYS A N 1
ATOM 717 C CA . LYS A 1 86 ? -14.275 1.908 9.869 1.00 80.38 86 LYS A CA 1
ATOM 718 C C . LYS A 1 86 ? -13.632 2.530 8.636 1.00 80.38 86 LYS A C 1
ATOM 720 O O . LYS A 1 86 ? -13.573 3.752 8.506 1.00 80.38 86 LYS A O 1
ATOM 725 N N . LEU A 1 87 ? -13.166 1.680 7.730 1.00 83.69 87 LEU A N 1
ATOM 726 C CA . LEU A 1 87 ? -12.661 2.124 6.442 1.00 83.69 87 LEU A CA 1
ATOM 727 C C . LEU A 1 87 ? -13.832 2.605 5.571 1.00 83.69 87 LEU A C 1
ATOM 729 O O . LEU A 1 87 ? -14.913 2.015 5.595 1.00 83.69 87 LEU A O 1
ATOM 733 N N . GLY A 1 88 ? -13.631 3.685 4.817 1.00 83.00 88 GLY A N 1
ATOM 734 C CA . GLY A 1 88 ? -14.647 4.182 3.892 1.00 83.00 88 GLY A CA 1
ATOM 735 C C . GLY A 1 88 ? -14.953 3.169 2.787 1.00 83.00 88 GLY A C 1
ATOM 736 O O . GLY A 1 88 ? -14.043 2.514 2.288 1.00 83.00 88 GLY A O 1
ATOM 737 N N . VAL A 1 89 ? -16.217 3.091 2.361 1.00 85.38 89 VAL A N 1
ATOM 738 C CA . VAL A 1 89 ? -16.693 2.134 1.336 1.00 85.38 89 VAL A CA 1
ATOM 739 C C . VAL A 1 89 ? -15.913 2.240 0.016 1.00 85.38 89 VAL A C 1
ATOM 741 O O . VAL A 1 89 ? -15.715 1.243 -0.667 1.00 85.38 89 VAL A O 1
ATOM 744 N N . ASN A 1 90 ? -15.416 3.434 -0.318 1.00 86.88 90 ASN A N 1
ATOM 745 C CA . ASN A 1 90 ? -14.683 3.692 -1.563 1.00 86.88 90 ASN A CA 1
ATOM 746 C C . ASN A 1 90 ? -13.178 3.390 -1.475 1.00 86.88 90 ASN A C 1
ATOM 748 O O . ASN A 1 90 ? -12.449 3.635 -2.436 1.00 86.88 90 ASN A O 1
ATOM 752 N N . VAL A 1 91 ? -12.680 2.920 -0.329 1.00 91.44 91 VAL A N 1
ATOM 753 C CA . VAL A 1 91 ? -11.279 2.516 -0.196 1.00 91.44 91 VAL A CA 1
ATOM 754 C C . VAL A 1 91 ? -11.163 1.050 -0.620 1.00 91.44 91 VAL A C 1
ATOM 756 O O . VAL A 1 91 ? -11.800 0.195 -0.002 1.00 91.44 91 VAL A O 1
ATOM 759 N N . PRO A 1 92 ? -10.357 0.720 -1.644 1.00 92.62 92 PRO A N 1
ATOM 760 C CA . PRO A 1 92 ? -10.192 -0.664 -2.061 1.00 92.62 92 PRO A CA 1
ATOM 761 C C . PRO A 1 92 ? -9.551 -1.474 -0.932 1.00 92.62 92 PRO A C 1
ATOM 763 O O . PRO A 1 92 ? -8.581 -1.016 -0.325 1.00 92.62 92 PRO A O 1
ATOM 766 N N . LEU A 1 93 ? -10.067 -2.679 -0.682 1.00 93.00 93 LEU A N 1
ATOM 767 C CA . LEU A 1 93 ? -9.507 -3.650 0.259 1.00 93.00 93 LEU A CA 1
ATOM 768 C C . LEU A 1 93 ? -8.823 -4.779 -0.527 1.00 93.00 93 LEU A C 1
ATOM 770 O O . LEU A 1 93 ? -9.471 -5.700 -1.018 1.00 93.00 93 LEU A O 1
ATOM 774 N N . LEU A 1 94 ? -7.507 -4.676 -0.682 1.00 94.88 94 LEU A N 1
ATOM 775 C CA . LEU A 1 94 ? -6.654 -5.604 -1.424 1.00 94.88 94 LEU A CA 1
ATOM 776 C C . LEU A 1 94 ? -5.758 -6.385 -0.459 1.00 94.88 94 LEU A C 1
ATOM 778 O O . LEU A 1 94 ? -5.541 -5.946 0.667 1.00 94.88 94 LEU A O 1
ATOM 782 N N . GLY A 1 95 ? -5.189 -7.501 -0.918 1.00 93.88 95 GLY A N 1
ATOM 783 C CA . GLY A 1 95 ? -4.227 -8.314 -0.171 1.00 93.88 95 GLY A CA 1
ATOM 784 C C . GLY A 1 95 ? -4.842 -9.588 0.426 1.00 93.88 95 GLY A C 1
ATOM 785 O O . GLY A 1 95 ? -5.948 -9.979 0.045 1.00 93.88 95 GLY A O 1
ATOM 786 N N . PRO A 1 96 ? -4.114 -10.299 1.310 1.00 94.69 96 PRO A N 1
ATOM 787 C CA . PRO A 1 96 ? -2.710 -10.078 1.703 1.00 94.69 96 PRO A CA 1
ATOM 788 C C . PRO A 1 96 ? -1.690 -10.423 0.605 1.00 94.69 96 PRO A C 1
ATOM 790 O O . PRO A 1 96 ? -0.549 -9.969 0.654 1.00 94.69 96 PRO A O 1
ATOM 793 N N . ARG A 1 97 ? -2.097 -11.210 -0.401 1.00 96.31 97 ARG A N 1
ATOM 794 C CA . ARG A 1 97 ? -1.259 -11.584 -1.549 1.00 96.31 97 ARG A CA 1
ATOM 795 C C . ARG A 1 97 ? -1.540 -10.688 -2.748 1.00 96.31 97 ARG A C 1
ATOM 797 O O . ARG A 1 97 ? -2.629 -10.760 -3.327 1.00 96.31 97 ARG A O 1
ATOM 804 N N . PHE A 1 98 ? -0.544 -9.904 -3.131 1.00 95.94 98 PHE A N 1
ATOM 805 C CA . PHE A 1 98 ? -0.583 -8.937 -4.215 1.00 95.94 98 PHE A CA 1
ATOM 806 C C . PHE A 1 98 ? 0.061 -9.501 -5.478 1.00 95.94 98 PHE A C 1
ATOM 808 O O . PHE A 1 98 ? 1.117 -10.131 -5.432 1.00 95.94 98 PHE A O 1
ATOM 815 N N . MET A 1 99 ? -0.599 -9.270 -6.606 1.00 94.25 99 MET A N 1
ATOM 816 C CA . MET A 1 99 ? -0.156 -9.676 -7.933 1.00 94.25 99 MET A CA 1
ATOM 817 C C . MET A 1 99 ? 0.153 -8.425 -8.751 1.00 94.25 99 MET A C 1
ATOM 819 O O . MET A 1 99 ? -0.620 -7.461 -8.686 1.00 94.25 99 MET A O 1
ATOM 823 N N . PRO A 1 100 ? 1.233 -8.416 -9.539 1.00 91.06 100 PRO A N 1
ATOM 824 C CA . PRO A 1 100 ? 1.447 -7.338 -10.486 1.00 91.06 100 PRO A CA 1
ATOM 825 C C . PRO A 1 100 ? 0.359 -7.347 -11.573 1.00 91.06 100 PRO A C 1
ATOM 827 O O . PRO A 1 100 ? -0.301 -8.372 -11.793 1.00 91.06 100 PRO A O 1
ATOM 830 N N . PRO A 1 101 ? 0.152 -6.217 -12.264 1.00 87.38 101 PRO A N 1
ATOM 831 C CA . PRO A 1 101 ? -0.763 -6.151 -13.396 1.00 87.38 101 PRO A CA 1
ATOM 832 C C . PRO A 1 101 ? -0.336 -7.140 -14.486 1.00 87.38 101 PRO A C 1
ATOM 834 O O . PRO A 1 101 ? 0.809 -7.133 -14.929 1.00 87.38 101 PRO A O 1
ATOM 837 N N . SER A 1 102 ? -1.256 -7.999 -14.930 1.00 83.31 102 SER A N 1
ATOM 838 C CA . SER A 1 102 ? -0.975 -8.907 -16.050 1.00 83.3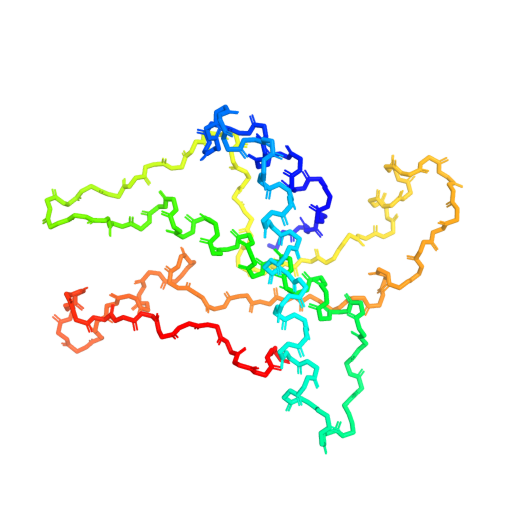1 102 SER A CA 1
ATOM 839 C C . SER A 1 102 ? -1.002 -8.168 -17.392 1.00 83.31 102 SER A C 1
ATOM 841 O O . SER A 1 102 ? -1.558 -7.073 -17.497 1.00 83.31 102 SER A O 1
ATOM 843 N N . TYR A 1 103 ? -0.484 -8.805 -18.447 1.00 78.69 103 TYR A N 1
ATOM 844 C CA . TYR A 1 103 ? -0.529 -8.276 -19.816 1.00 78.69 103 TYR A CA 1
ATOM 845 C C . TYR A 1 103 ? -1.927 -7.786 -20.228 1.00 78.69 103 TYR A C 1
ATOM 847 O O . TYR A 1 103 ? -2.058 -6.705 -20.795 1.00 78.69 103 TYR A O 1
ATOM 855 N N . LEU A 1 104 ? -2.982 -8.529 -19.872 1.00 81.75 104 LEU A N 1
ATOM 856 C CA . LEU A 1 104 ? -4.365 -8.157 -20.184 1.00 81.75 104 LEU A CA 1
ATOM 857 C C . LEU A 1 104 ? -4.765 -6.819 -19.543 1.00 81.75 104 LEU A C 1
ATOM 859 O O . LEU A 1 104 ? -5.442 -6.016 -20.184 1.00 81.75 104 LEU A O 1
ATOM 863 N N . HIS A 1 105 ? -4.323 -6.551 -18.309 1.00 81.06 105 HIS A N 1
ATOM 864 C CA . HIS A 1 105 ? -4.591 -5.281 -17.628 1.00 81.06 105 HIS A CA 1
ATOM 865 C C . HIS A 1 105 ? -3.940 -4.118 -18.379 1.00 81.06 105 HIS A C 1
ATOM 867 O O . HIS A 1 105 ? -4.594 -3.109 -18.635 1.00 81.06 105 HIS A O 1
ATOM 873 N N . ILE A 1 106 ? -2.678 -4.285 -18.785 1.00 76.12 106 ILE A N 1
ATOM 874 C CA . ILE A 1 106 ? -1.934 -3.266 -19.534 1.00 76.12 106 ILE A CA 1
ATOM 875 C C . ILE A 1 106 ? -2.591 -3.041 -20.899 1.00 76.12 106 ILE A C 1
ATOM 877 O O . ILE A 1 106 ? -2.910 -1.911 -21.257 1.00 76.12 106 ILE A O 1
ATOM 881 N N . GLN A 1 107 ? -2.882 -4.117 -21.632 1.00 78.56 107 GLN A N 1
ATOM 882 C CA . GLN A 1 107 ? -3.475 -4.045 -22.964 1.00 78.56 107 GLN A CA 1
ATOM 883 C C . GLN A 1 107 ? -4.821 -3.309 -22.959 1.00 78.56 107 GLN A C 1
ATOM 885 O O . GLN A 1 107 ? -5.074 -2.474 -23.827 1.00 78.56 107 GLN A O 1
ATOM 890 N N . LYS A 1 108 ? -5.691 -3.604 -21.985 1.00 82.44 108 LYS A N 1
ATOM 891 C CA . LYS A 1 108 ? -7.038 -3.020 -21.919 1.00 82.44 108 LYS A CA 1
ATOM 892 C C . LYS A 1 108 ? -7.063 -1.598 -21.361 1.00 82.44 108 LYS A C 1
ATOM 894 O O . LYS A 1 108 ? -7.970 -0.852 -21.712 1.00 82.44 108 LYS A O 1
ATOM 899 N N . ARG A 1 109 ? -6.094 -1.206 -20.526 1.00 77.44 109 ARG A N 1
ATOM 900 C CA . ARG A 1 109 ? -6.040 0.138 -19.921 1.00 77.44 109 ARG A CA 1
ATOM 901 C C . ARG A 1 109 ? -5.175 1.133 -20.699 1.00 77.44 109 ARG A C 1
ATOM 903 O O . ARG A 1 109 ? -5.460 2.323 -20.654 1.00 77.44 109 ARG A O 1
ATOM 910 N N . SER A 1 110 ? -4.139 0.672 -21.402 1.00 66.75 110 SER A N 1
ATOM 911 C CA . SER A 1 110 ? -3.143 1.531 -22.068 1.00 66.75 110 SER A CA 1
ATOM 912 C C . SER A 1 110 ? -3.361 1.703 -23.576 1.00 66.75 110 SER A C 1
ATOM 914 O O . SER A 1 110 ? -2.499 2.257 -24.253 1.00 66.75 110 SER A O 1
ATOM 916 N N . GLY A 1 111 ? -4.496 1.245 -24.117 1.00 59.59 111 GLY A N 1
ATOM 917 C CA . GLY A 1 111 ? -4.920 1.585 -25.481 1.00 59.59 111 GLY A CA 1
ATOM 918 C C . GLY A 1 111 ? -3.963 1.145 -26.597 1.00 59.59 111 GLY A C 1
ATOM 919 O O . GLY A 1 111 ? -3.838 1.849 -27.591 1.00 59.59 111 GLY A O 1
ATOM 920 N N . GLY A 1 112 ? -3.277 0.006 -26.447 1.00 55.03 112 GLY A N 1
ATOM 921 C CA . GLY A 1 112 ? -2.424 -0.567 -27.503 1.00 55.03 112 GLY A CA 1
ATOM 922 C C . GLY A 1 112 ? -1.030 0.058 -27.670 1.00 55.03 112 GLY A C 1
ATOM 923 O O . GLY A 1 112 ? -0.361 -0.244 -28.655 1.00 55.03 112 GLY A O 1
ATOM 924 N N . GLY A 1 113 ? -0.571 0.900 -26.737 1.00 60.97 113 GLY A N 1
ATOM 925 C CA . GLY A 1 113 ? 0.805 1.417 -26.725 1.00 60.97 113 GLY A CA 1
ATOM 926 C C . GLY A 1 113 ? 1.865 0.381 -26.315 1.00 60.97 113 GLY A C 1
ATOM 927 O O . GLY A 1 113 ? 1.537 -0.712 -25.849 1.00 60.97 113 GLY A O 1
ATOM 928 N N . ALA A 1 114 ? 3.148 0.742 -26.473 1.00 60.31 114 ALA A N 1
ATOM 929 C CA . ALA A 1 114 ? 4.295 -0.089 -26.098 1.00 60.31 114 ALA A CA 1
ATOM 930 C C . ALA A 1 114 ? 4.158 -0.607 -24.656 1.00 60.31 114 ALA A C 1
ATOM 932 O O . ALA A 1 114 ? 4.088 0.167 -23.700 1.00 60.31 114 ALA A O 1
ATOM 933 N N . VAL A 1 115 ? 4.085 -1.931 -24.514 1.00 64.62 115 VAL A N 1
ATOM 934 C CA . VAL A 1 115 ? 3.916 -2.595 -23.221 1.00 64.62 115 VAL A CA 1
ATOM 935 C C . VAL A 1 115 ? 5.245 -2.560 -22.484 1.00 64.62 115 VAL A C 1
ATOM 937 O O . VAL A 1 115 ? 6.226 -3.137 -22.948 1.00 64.62 115 VAL A O 1
ATOM 940 N N . ASP A 1 116 ? 5.265 -1.913 -21.321 1.00 69.31 116 ASP A N 1
ATOM 941 C CA . ASP A 1 116 ? 6.407 -1.980 -20.419 1.00 69.31 116 ASP A CA 1
ATOM 942 C C . ASP A 1 116 ? 6.566 -3.419 -19.905 1.00 69.31 116 ASP A C 1
ATOM 944 O O . ASP A 1 116 ? 5.793 -3.908 -19.075 1.00 69.31 116 ASP A O 1
ATOM 948 N N . LEU A 1 117 ? 7.563 -4.118 -20.450 1.00 69.31 117 LEU A N 1
ATOM 949 C CA . LEU A 1 117 ? 7.852 -5.506 -20.107 1.00 69.31 117 LEU A CA 1
ATOM 950 C C . LEU A 1 117 ? 8.384 -5.647 -18.679 1.00 69.31 117 LEU A C 1
ATOM 952 O O . LEU A 1 117 ? 8.271 -6.732 -18.116 1.00 69.31 117 LEU A O 1
ATOM 956 N N . THR A 1 118 ? 8.907 -4.583 -18.057 1.00 73.19 118 THR A N 1
ATOM 957 C CA . THR A 1 118 ? 9.427 -4.656 -16.679 1.00 73.19 118 THR A CA 1
ATOM 958 C C . THR A 1 118 ? 8.336 -5.052 -15.681 1.00 73.19 118 THR A C 1
ATOM 960 O O . THR A 1 118 ? 8.592 -5.826 -14.760 1.00 73.19 118 THR A O 1
ATOM 963 N N . ILE A 1 119 ? 7.088 -4.643 -15.936 1.00 72.31 119 ILE A N 1
ATOM 964 C CA . ILE A 1 119 ? 5.912 -5.005 -15.133 1.00 72.31 119 ILE A CA 1
ATOM 965 C C . ILE A 1 119 ? 5.634 -6.515 -15.198 1.00 72.31 119 ILE A C 1
ATOM 967 O O . ILE A 1 119 ? 5.186 -7.099 -14.214 1.00 72.31 119 ILE A O 1
ATOM 971 N N . GLN A 1 120 ? 5.933 -7.174 -16.324 1.00 74.62 120 GLN A N 1
ATOM 972 C CA . GLN A 1 120 ? 5.716 -8.619 -16.480 1.00 74.62 120 GLN A CA 1
ATOM 973 C C . GLN A 1 120 ? 6.708 -9.459 -15.670 1.00 74.62 120 GLN A C 1
ATOM 975 O O . GLN A 1 120 ? 6.402 -10.598 -15.324 1.00 74.62 120 GLN A O 1
ATOM 980 N N . TYR A 1 121 ? 7.876 -8.898 -15.351 1.00 81.00 121 TYR A N 1
ATOM 981 C CA . TYR A 1 121 ? 8.895 -9.557 -14.533 1.00 81.00 121 TYR A CA 1
ATOM 982 C C . TYR A 1 121 ? 8.698 -9.341 -13.033 1.00 81.00 121 TYR A C 1
ATOM 984 O O . TYR A 1 121 ? 9.451 -9.906 -12.234 1.00 81.00 121 TYR A O 1
ATOM 992 N N . LEU A 1 122 ? 7.699 -8.545 -12.637 1.00 88.75 122 LEU A N 1
ATOM 993 C CA . LEU A 1 122 ? 7.370 -8.374 -11.232 1.00 88.75 122 LEU A CA 1
ATOM 994 C C . LEU A 1 122 ? 6.941 -9.710 -10.624 1.00 88.75 122 LEU A C 1
ATOM 996 O O . LEU A 1 122 ? 6.154 -10.472 -11.192 1.00 88.75 122 LEU A O 1
ATOM 1000 N N . LYS A 1 123 ? 7.448 -9.990 -9.428 1.00 90.75 123 LYS A N 1
ATOM 1001 C CA . LYS A 1 123 ? 7.068 -11.170 -8.656 1.00 90.75 123 LYS A CA 1
ATOM 1002 C C . LYS A 1 123 ? 5.948 -10.808 -7.682 1.00 90.75 123 LYS A C 1
ATOM 1004 O O . LYS A 1 123 ? 6.005 -9.740 -7.076 1.00 90.75 123 LYS A O 1
ATOM 1009 N N . PRO A 1 124 ? 4.943 -11.682 -7.494 1.00 93.88 124 PRO A N 1
ATOM 1010 C CA . PRO A 1 124 ? 3.918 -11.492 -6.474 1.00 93.88 124 PRO A CA 1
ATOM 1011 C C . PRO A 1 124 ? 4.505 -11.310 -5.072 1.00 93.88 124 PRO A C 1
ATOM 1013 O O . PRO A 1 124 ? 5.467 -11.987 -4.713 1.00 93.88 124 PRO A O 1
ATOM 1016 N N . LEU A 1 125 ? 3.857 -10.478 -4.258 1.00 94.31 125 LEU A N 1
ATOM 1017 C CA . LEU A 1 125 ? 4.256 -10.198 -2.879 1.00 94.31 125 LEU A CA 1
ATOM 1018 C C . LEU A 1 125 ? 3.171 -10.671 -1.912 1.00 94.31 125 LEU A C 1
ATOM 1020 O O . LEU A 1 125 ? 1.990 -10.381 -2.104 1.00 94.31 125 LEU A O 1
ATOM 1024 N N . ASN A 1 126 ? 3.555 -11.380 -0.852 1.00 95.19 126 ASN A N 1
ATOM 1025 C CA . ASN A 1 126 ? 2.645 -11.715 0.240 1.00 95.19 126 ASN A CA 1
ATOM 1026 C C . ASN A 1 126 ? 2.990 -10.889 1.478 1.00 95.19 126 ASN A C 1
ATOM 1028 O O . ASN A 1 126 ? 4.079 -11.029 2.028 1.00 95.19 126 ASN A O 1
ATOM 1032 N N . ILE A 1 127 ? 2.057 -10.051 1.923 1.00 94.62 127 ILE A N 1
ATOM 1033 C CA . ILE A 1 127 ? 2.250 -9.202 3.095 1.00 94.62 127 ILE A CA 1
ATOM 1034 C C . ILE A 1 127 ? 1.830 -9.947 4.357 1.00 94.62 127 ILE A C 1
ATOM 1036 O O . ILE A 1 127 ? 0.675 -10.343 4.509 1.00 94.62 127 ILE A O 1
ATOM 1040 N N . VAL A 1 128 ? 2.764 -10.053 5.300 1.00 92.62 128 VAL A N 1
ATOM 1041 C CA . VAL A 1 128 ? 2.499 -10.500 6.668 1.00 92.62 128 VAL A CA 1
ATOM 1042 C C . VAL A 1 128 ? 2.434 -9.263 7.558 1.00 92.62 128 VAL A C 1
ATOM 1044 O O . VAL A 1 128 ? 3.456 -8.675 7.894 1.00 92.62 128 VAL A O 1
ATOM 1047 N N . HIS A 1 129 ? 1.221 -8.832 7.897 1.00 91.94 129 HIS A N 1
ATOM 1048 C CA . HIS A 1 129 ? 0.994 -7.623 8.687 1.00 91.94 129 HIS A CA 1
ATOM 1049 C C . HIS A 1 129 ? -0.256 -7.778 9.576 1.00 91.94 129 HIS A C 1
ATOM 1051 O O . HIS A 1 129 ? -1.223 -8.407 9.127 1.00 91.94 129 HIS A O 1
ATOM 1057 N N . PRO A 1 130 ? -0.304 -7.182 10.790 1.00 90.00 130 PRO A N 1
ATOM 1058 C CA . PRO A 1 130 ? -1.459 -7.264 11.692 1.00 90.00 130 PRO A CA 1
ATOM 1059 C C . PRO A 1 130 ? -2.804 -6.853 11.085 1.00 90.00 130 PRO A C 1
ATOM 1061 O O . PRO A 1 130 ? -3.848 -7.334 11.512 1.00 90.00 130 PRO A O 1
ATOM 1064 N N . PHE A 1 131 ? -2.783 -5.998 10.061 1.00 90.56 131 PHE A N 1
ATOM 1065 C CA . PHE A 1 131 ? -3.975 -5.641 9.288 1.00 90.56 131 PHE A CA 1
ATOM 1066 C C . PHE A 1 131 ? -4.658 -6.863 8.641 1.00 90.56 131 PHE A C 1
ATOM 1068 O O . PHE A 1 131 ? -5.880 -6.962 8.672 1.00 90.56 131 PHE A O 1
ATOM 1075 N N . TYR A 1 132 ? -3.884 -7.806 8.091 1.00 92.56 132 TYR A N 1
ATOM 1076 C CA . TYR A 1 132 ? -4.401 -9.032 7.462 1.00 92.56 132 TYR A CA 1
ATOM 1077 C C . TYR A 1 132 ? -4.427 -10.232 8.404 1.00 92.56 132 TYR A C 1
ATOM 1079 O O . TYR A 1 132 ? -5.192 -11.173 8.200 1.00 92.56 132 TYR A O 1
ATOM 1087 N N . HIS A 1 133 ? -3.582 -10.202 9.431 1.00 90.94 133 HIS A N 1
ATOM 1088 C CA . HIS A 1 133 ? -3.431 -11.270 10.406 1.00 90.94 133 HIS A CA 1
ATOM 1089 C C . HIS A 1 133 ? -3.587 -10.693 11.821 1.00 90.94 133 HIS A C 1
ATOM 1091 O O . HIS A 1 133 ? -2.585 -10.493 12.511 1.00 90.94 133 HIS A O 1
ATOM 1097 N N . PRO A 1 134 ? -4.823 -10.415 12.282 1.00 86.31 134 PRO A N 1
ATOM 1098 C CA . PRO A 1 134 ? -5.074 -9.778 13.579 1.00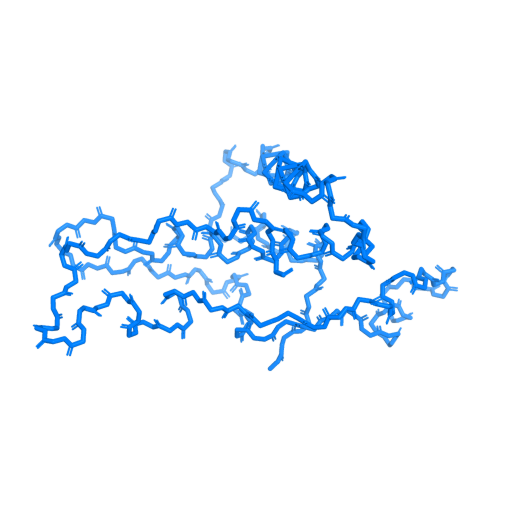 86.31 134 PRO A CA 1
ATOM 1099 C C . PRO A 1 134 ? -4.494 -10.537 14.778 1.00 86.31 134 PRO A C 1
ATOM 1101 O O . PRO A 1 134 ? -4.228 -9.939 15.818 1.00 86.31 134 PRO A O 1
ATOM 1104 N N . GLN A 1 135 ? -4.262 -11.845 14.637 1.00 85.38 135 GLN A N 1
ATOM 1105 C CA . GLN A 1 135 ? -3.580 -12.668 15.633 1.00 85.38 135 GLN A CA 1
ATOM 1106 C C . GLN A 1 135 ? -2.149 -12.198 15.930 1.00 85.38 135 GLN A C 1
ATOM 1108 O O . GLN A 1 135 ? -1.664 -12.431 17.029 1.00 85.38 135 GLN A O 1
ATOM 1113 N N . LEU A 1 136 ? -1.493 -11.502 14.993 1.00 86.12 136 LEU A N 1
ATOM 1114 C CA . LEU A 1 136 ? -0.158 -10.928 15.195 1.00 86.12 136 LEU A CA 1
ATOM 1115 C C . LEU A 1 136 ? -0.173 -9.708 16.128 1.00 86.12 136 LEU A C 1
ATOM 1117 O O . LEU A 1 136 ? 0.873 -9.324 16.634 1.00 86.12 136 LEU A O 1
ATOM 1121 N N . ALA A 1 137 ? -1.339 -9.095 16.359 1.00 81.38 137 ALA A N 1
ATOM 1122 C CA . ALA A 1 137 ? -1.500 -7.975 17.290 1.00 81.38 137 ALA A CA 1
ATOM 1123 C C . ALA A 1 137 ? -1.825 -8.422 18.727 1.00 81.38 137 ALA A C 1
ATOM 1125 O O . ALA A 1 137 ? -2.203 -7.589 19.551 1.00 81.38 137 ALA A O 1
ATOM 1126 N N . ARG A 1 138 ? -1.763 -9.726 19.026 1.00 81.81 138 ARG A N 1
ATOM 1127 C CA . ARG A 1 138 ? -2.105 -10.280 20.341 1.00 81.81 138 ARG A CA 1
ATOM 1128 C C . ARG A 1 138 ? -1.024 -11.229 20.820 1.00 81.81 138 ARG A C 1
ATOM 1130 O O . ARG A 1 138 ? -0.508 -12.039 20.055 1.00 81.81 138 ARG A O 1
ATOM 1137 N N . CYS A 1 139 ? -0.735 -11.182 22.116 1.00 81.56 139 CYS A N 1
ATOM 1138 C CA . CYS A 1 139 ? 0.155 -12.156 22.725 1.00 81.56 139 CYS A CA 1
ATOM 1139 C C . CYS A 1 139 ? -0.481 -13.557 22.647 1.00 81.56 139 CYS A C 1
ATOM 1141 O O . CYS A 1 139 ? -1.571 -13.748 23.191 1.00 81.56 139 CYS A O 1
ATOM 1143 N N . PRO A 1 140 ? 0.184 -14.563 22.050 1.00 83.44 140 PRO A N 1
ATOM 1144 C CA . PRO A 1 140 ? -0.382 -15.908 21.931 1.00 83.44 140 PRO A CA 1
ATOM 1145 C C . PRO A 1 140 ? -0.529 -16.614 23.287 1.00 83.44 140 PRO A C 1
ATOM 1147 O O . PRO A 1 140 ? -1.315 -17.545 23.408 1.00 83.44 140 PRO A O 1
ATOM 1150 N N . ARG A 1 141 ? 0.211 -16.170 24.315 1.00 85.38 141 ARG A N 1
ATOM 1151 C CA . ARG A 1 141 ? 0.193 -16.775 25.655 1.00 85.38 141 ARG A CA 1
ATOM 1152 C C . ARG A 1 141 ? -0.910 -16.219 26.555 1.00 85.38 141 ARG A C 1
ATOM 1154 O O . ARG A 1 141 ? -1.542 -16.987 27.267 1.00 85.38 141 ARG A O 1
ATOM 1161 N N . CYS A 1 142 ? -1.106 -14.899 26.567 1.00 85.81 142 CYS A N 1
ATOM 1162 C CA . CYS A 1 142 ? -2.046 -14.237 27.484 1.00 85.81 142 CYS A CA 1
ATOM 1163 C C . CYS A 1 142 ? -3.201 -13.503 26.788 1.00 85.81 142 CYS A C 1
ATOM 1165 O O . CYS A 1 142 ? -4.061 -12.952 27.465 1.00 85.81 142 CYS A O 1
ATOM 1167 N N . GLY A 1 143 ? -3.221 -13.446 25.453 1.00 77.94 143 GLY A N 1
ATOM 1168 C CA . GLY A 1 143 ? -4.261 -12.768 24.675 1.00 77.94 143 GLY A CA 1
ATOM 1169 C C . GLY A 1 143 ? -4.244 -11.236 24.754 1.00 77.94 143 GLY A C 1
ATOM 1170 O O . GLY A 1 143 ? -5.080 -10.603 24.114 1.00 77.94 143 GLY A O 1
ATOM 1171 N N . SER A 1 144 ? -3.312 -10.639 25.509 1.00 79.50 144 SER A N 1
ATOM 1172 C CA . SER A 1 144 ? -3.199 -9.183 25.665 1.00 79.50 144 SER A CA 1
ATOM 1173 C C . SER A 1 144 ? -2.806 -8.498 24.353 1.00 79.50 144 SER A C 1
ATOM 1175 O O . SER A 1 144 ? -1.936 -8.986 23.629 1.00 79.50 144 SER A O 1
ATOM 1177 N N . ASP A 1 145 ? -3.428 -7.350 24.087 1.00 73.88 145 ASP A N 1
ATOM 1178 C CA . ASP A 1 145 ? -3.174 -6.442 22.962 1.00 73.88 145 ASP A CA 1
ATOM 1179 C C . ASP A 1 145 ? -2.551 -5.100 23.402 1.00 73.88 145 ASP A C 1
ATOM 1181 O O . ASP A 1 145 ? -2.320 -4.222 22.573 1.00 73.88 145 ASP A O 1
ATOM 1185 N N . LYS A 1 146 ? -2.282 -4.922 24.706 1.00 66.38 146 LYS A N 1
ATOM 1186 C CA . LYS A 1 146 ? -1.913 -3.621 25.296 1.00 66.38 146 LYS A CA 1
ATOM 1187 C C . LYS A 1 146 ? -0.453 -3.217 25.082 1.00 66.38 146 LYS A C 1
ATOM 1189 O O . LYS A 1 146 ? -0.187 -2.028 24.945 1.00 66.38 146 LYS A O 1
ATOM 1194 N N . ASP A 1 147 ? 0.447 -4.196 25.010 1.00 64.81 147 ASP A N 1
ATOM 1195 C CA . ASP A 1 147 ? 1.902 -3.976 24.981 1.00 64.81 147 ASP A CA 1
ATOM 1196 C C . ASP A 1 147 ? 2.561 -4.506 23.696 1.00 64.81 147 ASP A C 1
ATOM 1198 O O . ASP A 1 147 ? 3.783 -4.553 23.588 1.00 64.81 147 ASP A O 1
ATOM 1202 N N . MET A 1 148 ? 1.765 -4.923 22.704 1.00 68.31 148 MET A N 1
ATOM 1203 C CA . MET A 1 148 ? 2.294 -5.340 21.406 1.00 68.31 148 MET A CA 1
ATOM 1204 C C . MET A 1 148 ? 2.393 -4.151 20.455 1.00 68.31 148 MET A C 1
ATOM 1206 O O . MET A 1 148 ? 1.395 -3.653 19.931 1.00 68.31 148 MET A O 1
ATOM 1210 N N . THR A 1 149 ? 3.624 -3.719 20.194 1.00 67.56 149 THR A N 1
ATOM 1211 C CA . THR A 1 149 ? 3.942 -2.730 19.165 1.00 67.56 149 THR A CA 1
ATOM 1212 C C . THR A 1 149 ? 4.486 -3.419 17.922 1.00 67.56 149 THR A C 1
ATOM 1214 O O . THR A 1 149 ? 5.414 -4.218 17.996 1.00 67.56 149 THR A O 1
ATOM 1217 N N . TRP A 1 150 ? 3.928 -3.088 16.758 1.00 74.31 150 TRP A N 1
ATOM 1218 C CA . TRP A 1 150 ? 4.526 -3.470 15.482 1.00 74.31 150 TRP A CA 1
ATOM 1219 C C . TRP A 1 150 ? 5.741 -2.573 15.222 1.00 74.31 150 TRP A C 1
ATOM 1221 O O . TRP A 1 150 ? 5.568 -1.378 14.981 1.00 74.31 150 TRP A O 1
ATOM 1231 N N . GLU A 1 151 ? 6.950 -3.138 15.301 1.00 71.00 151 GLU A N 1
ATOM 1232 C CA . GLU A 1 151 ? 8.226 -2.400 15.215 1.00 71.00 151 GLU A CA 1
ATOM 1233 C C . GLU A 1 151 ? 8.548 -1.858 13.813 1.00 71.00 151 GLU A C 1
ATOM 1235 O O . GLU A 1 151 ? 9.490 -1.088 13.641 1.00 71.00 151 GLU A O 1
ATOM 1240 N N . GLY A 1 152 ? 7.733 -2.194 12.811 1.00 77.94 152 GLY A N 1
ATOM 1241 C CA . GLY A 1 152 ? 7.802 -1.607 11.480 1.00 77.94 152 GLY A CA 1
ATOM 1242 C C . GLY A 1 152 ? 7.978 -2.639 10.377 1.00 77.94 152 GLY A C 1
ATOM 1243 O O . GLY A 1 152 ? 7.696 -3.824 10.534 1.00 77.94 152 GLY A O 1
ATOM 1244 N N . TRP A 1 153 ? 8.384 -2.150 9.213 1.00 86.12 153 TRP A N 1
ATOM 1245 C CA . TRP A 1 153 ? 8.617 -2.967 8.028 1.00 86.12 153 TRP A CA 1
ATOM 1246 C C . TRP A 1 153 ? 10.061 -3.467 7.993 1.00 86.12 153 TRP A C 1
ATOM 1248 O O . TRP A 1 153 ? 10.954 -2.867 8.589 1.00 86.12 153 TRP A O 1
ATOM 1258 N N . THR A 1 154 ? 10.305 -4.553 7.263 1.00 82.19 154 THR A N 1
ATOM 1259 C CA . THR A 1 154 ? 11.648 -5.116 7.079 1.00 82.19 154 THR A CA 1
ATOM 1260 C C . THR A 1 154 ? 12.616 -4.060 6.537 1.00 82.19 154 THR A C 1
ATOM 1262 O O . THR A 1 154 ? 12.394 -3.495 5.462 1.00 82.19 154 THR A O 1
ATOM 1265 N N . SER A 1 155 ? 13.717 -3.817 7.253 1.00 77.06 155 SER A N 1
ATOM 1266 C CA . SER A 1 155 ? 14.705 -2.774 6.920 1.00 77.06 155 SER A CA 1
ATOM 1267 C C . SER A 1 155 ? 15.464 -3.034 5.620 1.00 77.06 155 SER A C 1
ATOM 1269 O O . SER A 1 155 ? 15.971 -2.101 5.008 1.00 77.06 155 SER A O 1
ATOM 1271 N N . LYS A 1 156 ? 15.510 -4.292 5.173 1.00 76.75 156 LYS A N 1
ATOM 1272 C CA . LYS A 1 156 ? 16.164 -4.699 3.927 1.00 76.75 156 LYS A CA 1
ATOM 1273 C C . LYS A 1 156 ? 15.190 -4.879 2.764 1.00 76.75 156 LYS A C 1
ATOM 1275 O O . LYS A 1 156 ? 15.649 -5.209 1.681 1.00 76.75 156 LYS A O 1
ATOM 1280 N N . GLY A 1 157 ? 13.882 -4.701 2.951 1.00 70.06 157 GLY A N 1
ATOM 1281 C CA . GLY A 1 157 ? 12.861 -5.163 1.998 1.00 70.06 157 GLY A CA 1
ATOM 1282 C C . GLY A 1 157 ? 12.673 -6.689 2.025 1.00 70.06 157 GLY A C 1
ATOM 1283 O O . GLY A 1 157 ? 13.301 -7.338 2.864 1.00 70.06 157 GLY A O 1
ATOM 1284 N N . PRO A 1 158 ? 11.813 -7.247 1.157 1.00 62.97 158 PRO A N 1
ATOM 1285 C CA . PRO A 1 158 ? 11.515 -8.683 1.112 1.00 62.97 158 PRO A CA 1
ATOM 1286 C C . PRO A 1 158 ? 12.645 -9.555 0.546 1.00 62.97 158 PRO A C 1
ATOM 1288 O O . PRO A 1 158 ? 13.458 -9.068 -0.276 1.00 62.97 158 PRO A O 1
#